Protein AF-A0A936NSN4-F1 (afdb_monomer)

pLDDT: mean 71.92, std 22.45, range [32.88, 97.75]

Mean predicted aligned error: 15.46 Å

Structure (mmCIF, N/CA/C/O backbone):
data_AF-A0A936NSN4-F1
#
_entry.id   AF-A0A936NSN4-F1
#
loop_
_atom_site.group_PDB
_atom_site.id
_atom_site.type_symbol
_atom_site.label_atom_id
_atom_site.label_alt_id
_atom_site.label_comp_id
_atom_site.label_asym_id
_atom_site.label_entity_id
_atom_site.label_seq_id
_atom_site.pdbx_PDB_ins_code
_atom_site.Cartn_x
_atom_site.Cartn_y
_atom_site.Cartn_z
_atom_site.occupancy
_atom_site.B_iso_or_equiv
_atom_site.auth_seq_id
_atom_site.auth_comp_id
_atom_site.auth_asym_id
_atom_site.auth_atom_id
_atom_site.pdbx_PDB_model_num
ATOM 1 N N . MET A 1 1 ? 77.023 5.239 -2.871 1.00 39.75 1 MET A N 1
ATOM 2 C CA . MET A 1 1 ? 76.205 4.353 -3.730 1.00 39.75 1 MET A CA 1
ATOM 3 C C . MET A 1 1 ? 75.526 3.327 -2.835 1.00 39.75 1 MET A C 1
ATOM 5 O O . MET A 1 1 ? 76.250 2.611 -2.174 1.00 39.75 1 MET A O 1
ATOM 9 N N . ASN A 1 2 ? 74.215 3.181 -2.668 1.00 45.22 2 ASN A N 1
ATOM 10 C CA . ASN A 1 2 ? 73.019 3.779 -3.248 1.00 45.22 2 ASN A CA 1
ATOM 11 C C . ASN A 1 2 ? 71.900 3.556 -2.205 1.00 45.22 2 ASN A C 1
ATOM 13 O O . ASN A 1 2 ? 71.576 2.406 -1.919 1.00 45.22 2 ASN A O 1
ATOM 17 N N . HIS A 1 3 ? 71.306 4.613 -1.646 1.00 47.50 3 HIS A N 1
ATOM 18 C CA . HIS A 1 3 ? 70.007 4.517 -0.972 1.00 47.50 3 HIS A CA 1
ATOM 19 C C . HIS A 1 3 ? 68.936 4.831 -2.011 1.00 47.50 3 HIS A C 1
ATOM 21 O O . HIS A 1 3 ? 68.728 5.992 -2.334 1.00 47.50 3 HIS A O 1
ATOM 27 N N . SER A 1 4 ? 68.300 3.816 -2.586 1.00 56.97 4 SER A N 1
ATOM 28 C CA . SER A 1 4 ? 67.081 4.001 -3.379 1.00 56.97 4 SER A CA 1
ATOM 29 C C . SER A 1 4 ? 66.533 2.638 -3.746 1.00 56.97 4 SER A C 1
ATOM 31 O O . SER A 1 4 ? 67.070 2.044 -4.670 1.00 56.97 4 SER A O 1
ATOM 33 N N . LYS A 1 5 ? 65.530 2.147 -3.002 1.00 47.56 5 LYS A N 1
ATOM 34 C CA . LYS A 1 5 ? 64.474 1.225 -3.492 1.00 47.56 5 LYS A CA 1
ATOM 35 C C . LYS A 1 5 ? 63.199 1.252 -2.632 1.00 47.56 5 LYS A C 1
ATOM 37 O O . LYS A 1 5 ? 62.177 0.754 -3.082 1.00 47.56 5 LYS A O 1
ATOM 42 N N . SER A 1 6 ? 63.213 1.838 -1.428 1.00 51.72 6 SER A N 1
ATOM 43 C CA . SER A 1 6 ? 62.120 1.621 -0.461 1.00 51.72 6 SER A CA 1
ATOM 44 C C . SER A 1 6 ? 61.032 2.702 -0.387 1.00 51.72 6 SER A C 1
ATOM 46 O O . SER A 1 6 ? 60.153 2.589 0.462 1.00 51.72 6 SER A O 1
ATOM 48 N N . THR A 1 7 ? 61.045 3.726 -1.248 1.00 48.44 7 THR A N 1
ATOM 49 C CA . THR A 1 7 ? 60.057 4.830 -1.171 1.00 48.44 7 THR A CA 1
ATOM 50 C C . THR A 1 7 ? 59.003 4.789 -2.287 1.00 48.44 7 THR A C 1
ATOM 52 O O . THR A 1 7 ? 57.974 5.444 -2.183 1.00 48.44 7 THR A O 1
ATOM 55 N N . THR A 1 8 ? 59.188 3.985 -3.339 1.00 49.59 8 THR A N 1
ATOM 56 C CA . THR A 1 8 ? 58.280 3.994 -4.507 1.00 49.59 8 THR A CA 1
ATOM 57 C C . THR A 1 8 ? 57.066 3.063 -4.367 1.00 49.59 8 THR A C 1
ATOM 59 O O . THR A 1 8 ? 56.086 3.228 -5.084 1.00 49.59 8 THR A O 1
ATOM 62 N N . LEU A 1 9 ? 57.070 2.108 -3.431 1.00 46.09 9 LEU A N 1
ATOM 63 C CA . LEU A 1 9 ? 56.019 1.078 -3.352 1.00 46.09 9 LEU A CA 1
ATOM 64 C C . LEU A 1 9 ? 54.747 1.495 -2.595 1.00 46.09 9 LEU A C 1
ATOM 66 O O . LEU A 1 9 ? 53.708 0.872 -2.786 1.00 46.09 9 LEU A O 1
ATOM 70 N N . ILE A 1 10 ? 54.785 2.555 -1.784 1.00 49.06 10 ILE A N 1
ATOM 71 C CA . ILE A 1 10 ? 53.634 2.936 -0.943 1.00 49.06 10 ILE A CA 1
ATOM 72 C C . ILE A 1 10 ? 52.660 3.873 -1.683 1.00 49.06 10 ILE A C 1
ATOM 74 O O . ILE A 1 10 ? 51.470 3.879 -1.383 1.00 49.06 10 ILE A O 1
ATOM 78 N N . LEU A 1 11 ? 53.107 4.592 -2.720 1.00 43.69 11 LEU A N 1
ATOM 79 C CA . LEU A 1 11 ? 52.226 5.489 -3.483 1.00 43.69 11 LEU A CA 1
ATOM 80 C C . LEU A 1 11 ? 51.368 4.760 -4.538 1.00 43.69 11 LEU A C 1
ATOM 82 O O . LEU A 1 11 ? 50.335 5.277 -4.946 1.00 43.69 11 LEU A O 1
ATOM 86 N N . GLY A 1 12 ? 51.764 3.553 -4.960 1.00 41.47 12 GLY A N 1
ATOM 87 C CA . GLY A 1 12 ? 51.016 2.759 -5.946 1.00 41.47 12 GLY A CA 1
ATOM 88 C C . GLY A 1 12 ? 49.821 1.993 -5.367 1.00 41.47 12 GLY A C 1
ATOM 89 O O . GLY A 1 12 ? 48.862 1.727 -6.086 1.00 41.47 12 GLY A O 1
ATOM 90 N N . LEU A 1 13 ? 49.844 1.668 -4.070 1.00 49.22 13 LEU A N 1
ATOM 91 C CA . LEU A 1 13 ? 48.798 0.861 -3.430 1.00 49.22 13 LEU A CA 1
ATOM 92 C C . LEU A 1 13 ? 47.575 1.688 -2.990 1.00 49.22 13 LEU A C 1
ATOM 94 O O . LEU A 1 13 ? 46.487 1.143 -2.851 1.00 49.22 13 LEU A O 1
ATOM 98 N N . LEU A 1 14 ? 47.725 3.007 -2.838 1.00 48.19 14 LEU A N 1
ATOM 99 C CA . LEU A 1 14 ? 46.650 3.919 -2.419 1.00 48.19 14 LEU A CA 1
ATOM 100 C C . LEU A 1 14 ? 45.736 4.387 -3.564 1.00 48.19 14 LEU A C 1
ATOM 102 O O . LEU A 1 14 ? 44.698 4.987 -3.306 1.00 48.19 14 LEU A O 1
ATOM 106 N N . ILE A 1 15 ? 46.090 4.105 -4.822 1.00 51.31 15 ILE A N 1
ATOM 107 C CA . ILE A 1 15 ? 45.259 4.457 -5.988 1.00 51.31 15 ILE A CA 1
ATOM 108 C C . ILE A 1 15 ? 44.319 3.296 -6.372 1.00 51.31 15 ILE A C 1
ATOM 110 O O . ILE A 1 15 ? 43.326 3.512 -7.061 1.00 51.31 15 ILE A O 1
ATOM 114 N N . LEU A 1 16 ? 44.561 2.071 -5.882 1.00 48.25 16 LEU A N 1
ATOM 115 C CA . LEU A 1 16 ? 43.762 0.897 -6.258 1.00 48.25 16 LEU A CA 1
ATOM 116 C C . LEU A 1 16 ? 42.545 0.635 -5.348 1.00 48.25 16 LEU A C 1
ATOM 118 O O . LEU A 1 16 ? 41.680 -0.149 -5.717 1.00 48.25 16 LEU A O 1
ATOM 122 N N . THR A 1 17 ? 42.433 1.306 -4.198 1.00 54.38 17 THR A N 1
ATOM 123 C CA . THR A 1 17 ? 41.302 1.143 -3.258 1.00 54.38 17 THR A CA 1
ATOM 124 C C . THR A 1 17 ? 40.227 2.230 -3.382 1.00 54.38 17 THR A C 1
ATOM 126 O O . THR A 1 17 ? 39.265 2.222 -2.629 1.00 54.38 17 THR A O 1
ATOM 129 N N . GLY A 1 18 ? 40.381 3.196 -4.296 1.00 50.69 18 GLY A N 1
ATOM 130 C CA . GLY A 1 18 ? 39.481 4.355 -4.416 1.00 50.69 18 GLY A CA 1
ATOM 131 C C . GLY A 1 18 ? 38.351 4.229 -5.445 1.00 50.69 18 GLY A C 1
ATOM 132 O O . GLY A 1 18 ? 37.552 5.152 -5.569 1.00 50.69 18 GLY A O 1
ATOM 133 N N . LEU A 1 19 ? 38.263 3.124 -6.195 1.00 51.38 19 LEU A N 1
ATOM 134 C CA . LEU A 1 19 ? 37.171 2.867 -7.148 1.00 51.38 19 LEU A CA 1
ATOM 135 C C . LEU A 1 19 ? 35.994 2.129 -6.485 1.00 51.38 19 LEU A C 1
ATOM 137 O O . LEU A 1 19 ? 35.438 1.189 -7.043 1.00 51.38 19 LEU A O 1
ATOM 141 N N . GLU A 1 20 ? 35.588 2.530 -5.286 1.00 51.81 20 GLU A N 1
ATOM 142 C CA . GLU A 1 20 ? 34.387 1.971 -4.663 1.00 51.81 20 GLU A CA 1
ATOM 143 C C . GLU A 1 20 ? 33.166 2.801 -5.082 1.00 51.81 20 GLU A C 1
ATOM 145 O O . GLU A 1 20 ? 32.726 3.735 -4.423 1.00 51.81 20 GLU A O 1
ATOM 150 N N . SER A 1 21 ? 32.644 2.430 -6.253 1.00 56.69 21 SER A N 1
ATOM 151 C CA . SER A 1 21 ? 31.237 2.555 -6.639 1.00 56.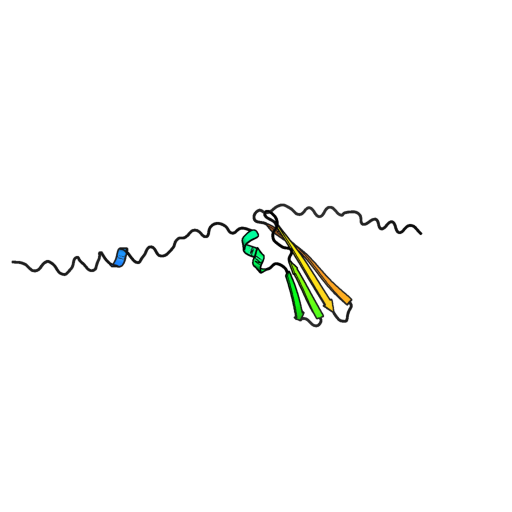69 21 SER A CA 1
ATOM 152 C C . SER A 1 21 ? 30.635 3.962 -6.714 1.00 56.69 21 SER A C 1
ATOM 154 O O . SER A 1 21 ? 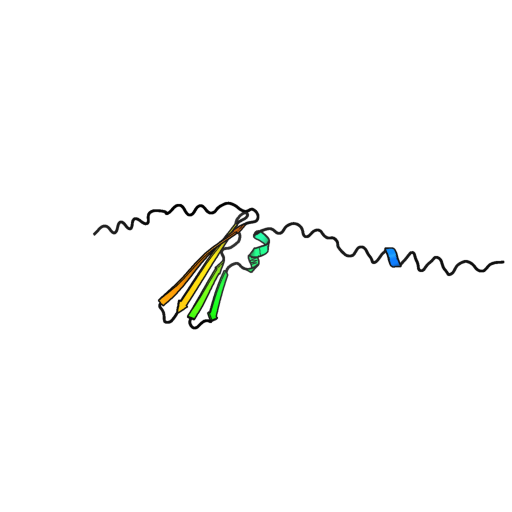29.642 4.267 -6.060 1.00 56.69 21 SER A O 1
ATOM 156 N N . ALA A 1 22 ? 31.062 4.741 -7.710 1.00 53.03 22 ALA A N 1
ATOM 157 C CA . ALA A 1 22 ? 30.115 5.584 -8.446 1.00 53.03 22 ALA A CA 1
ATOM 158 C C . ALA A 1 22 ? 29.268 4.700 -9.385 1.00 53.03 22 ALA A C 1
ATOM 160 O O . ALA A 1 22 ? 29.254 4.884 -10.601 1.00 53.03 22 ALA A O 1
ATOM 161 N N . MET A 1 23 ? 28.590 3.683 -8.840 1.00 53.50 23 MET A N 1
ATOM 162 C CA . MET A 1 23 ? 27.492 3.066 -9.570 1.00 53.50 23 MET A CA 1
ATOM 163 C C . MET A 1 23 ? 26.398 4.119 -9.581 1.00 53.50 23 MET A C 1
ATOM 165 O O . MET A 1 23 ? 25.723 4.327 -8.577 1.00 53.50 23 MET A O 1
ATOM 169 N N . ALA A 1 24 ? 26.265 4.835 -10.696 1.00 52.25 24 ALA A N 1
ATOM 170 C CA . ALA A 1 24 ? 25.046 5.564 -10.985 1.00 52.25 24 ALA A CA 1
ATOM 171 C C . ALA A 1 24 ? 23.891 4.601 -10.692 1.00 52.25 24 ALA A C 1
ATOM 173 O O . ALA A 1 24 ? 23.788 3.564 -11.349 1.00 52.25 24 ALA A O 1
ATOM 174 N N . GLN A 1 25 ? 23.104 4.882 -9.648 1.00 55.44 25 GLN A N 1
ATOM 175 C CA . GLN A 1 25 ? 21.952 4.064 -9.303 1.00 55.44 25 GLN A CA 1
ATOM 176 C C . GLN A 1 25 ? 21.069 4.063 -10.543 1.00 55.44 25 GLN A C 1
ATOM 178 O O . GLN A 1 25 ? 20.494 5.095 -10.894 1.00 55.44 25 GLN A O 1
ATOM 183 N N . SER A 1 26 ? 21.070 2.946 -11.277 1.00 60.75 26 SER A N 1
ATOM 184 C CA . SER A 1 26 ? 20.293 2.798 -12.501 1.00 60.75 26 SER A CA 1
ATOM 185 C C . SER A 1 26 ? 18.872 3.202 -12.147 1.00 60.75 26 SER A C 1
ATOM 187 O O . SER A 1 26 ? 18.307 2.608 -11.231 1.00 60.75 26 SER A O 1
ATOM 189 N N . GLY A 1 27 ? 18.352 4.266 -12.770 1.00 68.06 27 GLY A N 1
ATOM 190 C CA . GLY A 1 27 ? 17.109 4.900 -12.333 1.00 68.06 27 GLY A CA 1
ATOM 191 C C . GLY A 1 27 ? 16.019 3.855 -12.121 1.00 68.06 27 GLY A C 1
ATOM 192 O O . GLY A 1 27 ? 15.594 3.227 -13.098 1.00 68.06 27 GLY A O 1
ATOM 193 N N . GLY A 1 28 ? 15.634 3.664 -10.854 1.00 76.50 28 GLY A N 1
ATOM 194 C CA . GLY A 1 28 ? 14.762 2.579 -10.410 1.00 76.50 28 GLY A CA 1
ATOM 195 C C . GLY A 1 28 ? 13.484 2.483 -11.240 1.00 76.50 28 GLY A C 1
ATOM 196 O O . GLY A 1 28 ? 13.017 3.459 -11.840 1.00 76.50 28 GLY A O 1
ATOM 197 N N . SER A 1 29 ? 12.945 1.277 -11.329 1.00 87.94 29 SER A N 1
ATOM 198 C CA . SER A 1 29 ? 11.693 0.978 -12.009 1.00 87.94 29 SER A CA 1
ATOM 199 C C . SER A 1 29 ? 10.572 0.775 -10.994 1.00 87.94 29 SER A C 1
ATOM 201 O O . SER A 1 29 ? 10.807 0.408 -9.847 1.00 87.94 29 SER A O 1
ATOM 203 N N . VAL A 1 30 ? 9.324 0.977 -11.415 1.00 89.56 30 VAL A N 1
ATOM 204 C CA . VAL A 1 30 ? 8.165 0.684 -10.554 1.00 89.56 30 VAL A CA 1
ATOM 205 C C . VAL A 1 30 ? 8.069 -0.815 -10.241 1.00 89.56 30 VAL A C 1
ATOM 207 O O . VAL A 1 30 ? 7.588 -1.190 -9.177 1.00 89.56 30 VAL A O 1
ATOM 210 N N . SER A 1 31 ? 8.604 -1.676 -11.110 1.00 92.12 31 SER A N 1
ATOM 211 C CA . SER A 1 31 ? 8.720 -3.116 -10.858 1.00 92.12 31 SER A CA 1
ATOM 212 C C . SER A 1 31 ? 9.550 -3.442 -9.611 1.00 92.12 31 SER A C 1
ATOM 214 O O . SER A 1 31 ? 9.266 -4.435 -8.944 1.00 92.12 31 SER A O 1
ATOM 216 N N . ASP A 1 32 ? 10.516 -2.591 -9.247 1.00 92.75 32 ASP A N 1
ATOM 217 C CA . ASP A 1 32 ? 11.346 -2.776 -8.048 1.00 92.75 32 ASP A CA 1
ATOM 218 C C . ASP A 1 32 ? 10.543 -2.595 -6.746 1.00 92.75 32 ASP A C 1
ATOM 220 O O . ASP A 1 32 ? 10.982 -3.021 -5.680 1.00 92.75 32 ASP A O 1
ATOM 224 N N . LEU A 1 33 ? 9.338 -2.015 -6.821 1.00 93.69 33 LEU A N 1
ATOM 225 C CA . LEU A 1 33 ? 8.413 -1.851 -5.694 1.00 93.69 33 LEU A CA 1
ATOM 226 C C . LEU A 1 33 ? 7.516 -3.076 -5.464 1.00 93.69 33 LEU A C 1
ATOM 228 O O . LEU A 1 33 ? 6.631 -3.037 -4.613 1.00 93.69 33 LEU A O 1
ATOM 232 N N . GLY A 1 34 ? 7.732 -4.185 -6.184 1.00 95.06 34 GLY A N 1
ATOM 233 C CA . GLY A 1 34 ? 6.901 -5.391 -6.073 1.00 95.06 34 GLY A CA 1
ATOM 234 C C . GLY A 1 34 ? 6.786 -5.955 -4.652 1.00 95.06 34 GLY A C 1
ATOM 235 O O . GLY A 1 34 ? 5.771 -6.557 -4.317 1.00 95.06 34 GLY A O 1
ATOM 236 N N . TRP A 1 35 ? 7.775 -5.700 -3.794 1.00 95.69 35 TRP A N 1
ATOM 237 C CA . TRP A 1 35 ? 7.761 -6.098 -2.385 1.00 95.69 35 TRP A CA 1
ATOM 238 C C . TRP A 1 35 ? 6.685 -5.387 -1.545 1.00 95.69 35 TRP A C 1
ATOM 240 O O . TRP A 1 35 ? 6.324 -5.889 -0.484 1.00 95.69 35 TRP A O 1
ATOM 250 N N . MET A 1 36 ? 6.168 -4.239 -1.997 1.00 95.44 36 MET A N 1
ATOM 251 C CA . MET A 1 36 ? 5.105 -3.494 -1.309 1.00 95.44 36 MET A CA 1
ATOM 252 C C . MET A 1 36 ? 3.707 -4.045 -1.606 1.00 95.44 36 MET A C 1
ATOM 254 O O . MET A 1 36 ? 2.759 -3.707 -0.896 1.00 95.44 36 MET A O 1
ATOM 258 N N . ALA A 1 37 ? 3.552 -4.853 -2.660 1.00 97.00 37 ALA A N 1
ATOM 259 C CA . ALA A 1 37 ? 2.252 -5.355 -3.083 1.00 97.00 37 ALA A CA 1
ATOM 260 C C . ALA A 1 37 ? 1.606 -6.204 -1.978 1.00 97.00 37 ALA A C 1
ATOM 262 O O . ALA A 1 37 ? 2.216 -7.134 -1.452 1.00 97.00 37 ALA A O 1
ATOM 263 N N . GLY A 1 38 ? 0.356 -5.891 -1.640 1.00 97.50 38 GLY A N 1
ATOM 264 C CA . GLY A 1 38 ? -0.361 -6.566 -0.566 1.00 97.50 38 GLY A CA 1
ATOM 265 C C . GLY A 1 38 ? -1.334 -5.664 0.180 1.00 97.50 38 GLY A C 1
ATOM 266 O O . GLY A 1 38 ? -1.679 -4.567 -0.264 1.00 97.50 38 GLY A O 1
ATOM 267 N N . THR A 1 39 ? -1.794 -6.162 1.324 1.00 97.75 39 THR A N 1
ATOM 268 C CA . THR A 1 39 ? -2.655 -5.435 2.258 1.00 97.75 39 THR A CA 1
ATOM 269 C C . THR A 1 39 ? -1.919 -5.258 3.572 1.00 97.75 39 THR A C 1
ATOM 271 O O . THR A 1 39 ? -1.477 -6.230 4.181 1.00 97.75 39 THR A O 1
ATOM 274 N N . TRP A 1 40 ? -1.819 -4.011 4.006 1.00 97.12 40 TRP A N 1
ATOM 275 C CA . TRP A 1 40 ? -1.132 -3.603 5.216 1.00 97.12 40 TRP A CA 1
ATOM 276 C C . TRP A 1 40 ? -2.158 -2.983 6.146 1.00 97.12 40 TRP A C 1
ATOM 278 O O . TRP A 1 40 ? -2.908 -2.097 5.745 1.00 97.12 40 TRP A O 1
ATOM 288 N N . THR A 1 41 ? -2.210 -3.455 7.384 1.00 96.62 41 THR A N 1
ATOM 289 C CA . THR A 1 41 ? -3.151 -2.957 8.387 1.00 96.62 41 THR A CA 1
ATOM 290 C C . THR A 1 41 ? -2.406 -2.562 9.641 1.00 96.62 41 THR A C 1
ATOM 292 O O . THR A 1 41 ? -1.503 -3.277 10.076 1.00 96.62 41 THR A O 1
ATOM 295 N N . CYS A 1 42 ? -2.800 -1.455 10.258 1.00 95.19 42 CYS A N 1
ATOM 2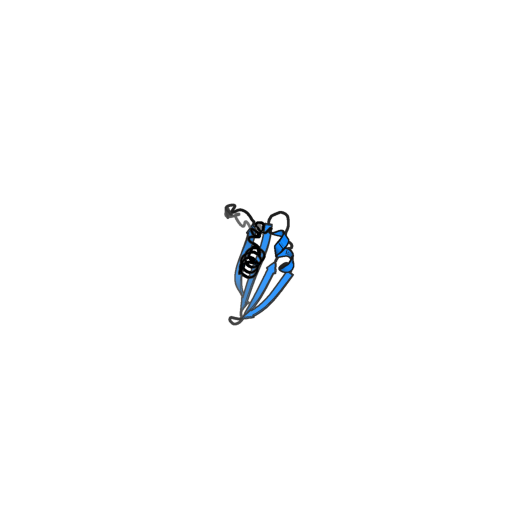96 C CA . CYS A 1 42 ? -2.329 -1.110 11.591 1.00 95.19 42 CYS A CA 1
ATOM 297 C C . CYS A 1 42 ? -3.368 -0.294 12.357 1.00 95.19 42 CYS A C 1
ATOM 299 O O . CYS A 1 42 ? -4.202 0.386 11.768 1.00 95.19 42 CYS A O 1
ATOM 301 N N . GLU A 1 43 ? -3.295 -0.343 13.682 1.00 96.19 43 GLU A N 1
ATOM 302 C CA . GLU A 1 43 ? -4.123 0.486 14.553 1.00 96.19 43 GLU A CA 1
ATOM 303 C C . GLU A 1 43 ? -3.333 1.723 14.979 1.00 96.19 43 GLU A C 1
ATOM 305 O O . GLU A 1 43 ? -2.293 1.629 15.637 1.00 96.19 43 GLU A O 1
ATOM 310 N N . LYS A 1 44 ? -3.807 2.908 14.587 1.00 91.50 44 LYS A N 1
ATOM 311 C CA . LYS A 1 44 ? -3.186 4.185 14.958 1.00 91.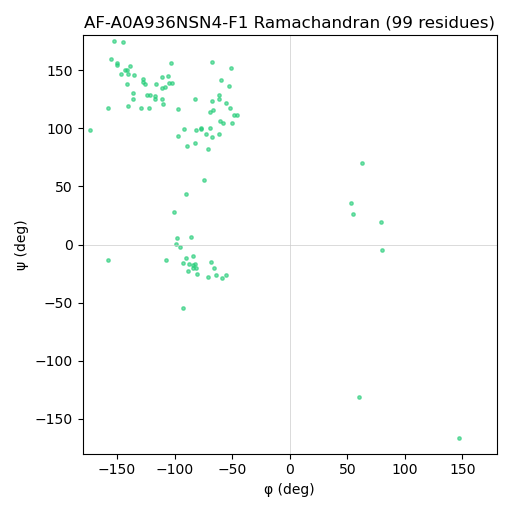50 44 LYS A CA 1
ATOM 312 C C . LYS A 1 44 ? -4.218 5.303 14.911 1.00 91.50 44 LYS A C 1
ATOM 314 O O . LYS A 1 44 ? -5.260 5.178 14.287 1.00 91.50 44 LYS A O 1
ATOM 319 N N . TRP A 1 45 ? -3.938 6.404 15.608 1.00 87.94 45 TRP A N 1
ATOM 320 C CA . TRP A 1 45 ? -4.791 7.604 15.618 1.00 87.94 45 TRP A CA 1
ATOM 321 C C . TRP A 1 45 ? -6.257 7.350 16.025 1.00 87.94 45 TRP A C 1
ATOM 323 O O . TRP A 1 45 ? -7.158 8.132 15.716 1.00 87.94 45 TRP A O 1
ATOM 333 N N . GLY A 1 46 ? -6.476 6.292 16.810 1.00 91.19 46 GLY A N 1
ATOM 334 C CA . GLY A 1 46 ? -7.786 5.915 17.329 1.00 91.19 46 GLY A CA 1
ATOM 335 C C . GLY A 1 46 ? -8.671 5.175 16.326 1.00 91.19 46 GLY A C 1
ATOM 336 O O . GLY A 1 46 ? -9.882 5.163 16.532 1.00 91.19 46 GLY A O 1
ATOM 337 N N . GLY A 1 47 ? -8.097 4.591 15.271 1.00 93.56 47 GLY A N 1
ATOM 338 C CA . GLY A 1 47 ? -8.818 3.790 14.286 1.00 93.56 47 GLY A CA 1
ATOM 339 C C . GLY A 1 47 ? -7.954 2.722 13.608 1.00 93.56 47 GLY A C 1
ATOM 340 O O . GLY A 1 47 ? -6.745 2.629 13.835 1.00 93.56 47 GLY A O 1
ATOM 341 N N . GLU A 1 48 ? -8.600 1.908 12.774 1.00 96.06 48 GLU A N 1
ATOM 342 C CA . GLU A 1 48 ? -7.947 0.953 11.876 1.00 96.06 48 GLU A CA 1
ATOM 343 C C . GLU A 1 48 ? -7.509 1.694 10.616 1.00 96.06 48 GLU A C 1
ATOM 345 O O . GLU A 1 48 ? -8.319 2.327 9.938 1.00 96.06 48 GLU A O 1
ATOM 350 N N . MET A 1 49 ? -6.226 1.603 10.290 1.00 95.44 49 MET A N 1
ATOM 351 C CA . MET A 1 49 ? -5.680 2.054 9.020 1.00 95.44 49 MET A CA 1
ATOM 352 C C . MET A 1 49 ? -5.388 0.855 8.133 1.00 95.44 49 MET A C 1
ATOM 354 O O . MET A 1 49 ? -4.847 -0.152 8.596 1.00 95.44 49 MET A O 1
ATOM 358 N N . LYS A 1 50 ? -5.710 0.985 6.851 1.00 96.19 50 LYS A N 1
ATOM 359 C CA . LYS A 1 50 ? -5.499 -0.044 5.841 1.00 96.19 50 LYS A CA 1
ATOM 360 C C . LYS A 1 50 ? -4.931 0.573 4.580 1.00 96.19 50 LYS A C 1
ATOM 362 O O . LYS A 1 50 ? -5.550 1.464 4.005 1.00 96.19 50 LYS A O 1
ATOM 367 N N . GLU A 1 51 ? -3.801 0.047 4.139 1.00 96.31 51 GLU A N 1
ATOM 368 C CA . GLU A 1 51 ? -3.229 0.321 2.830 1.00 96.31 51 GLU A CA 1
ATOM 369 C C . GLU A 1 51 ? -3.307 -0.920 1.955 1.00 96.31 51 GLU A C 1
ATOM 371 O O . GLU A 1 51 ? -2.979 -2.028 2.384 1.00 96.31 51 GLU A O 1
ATOM 376 N N . ILE A 1 52 ? -3.731 -0.738 0.711 1.00 96.94 52 ILE A N 1
ATOM 377 C CA . ILE A 1 52 ? -3.718 -1.785 -0.304 1.00 96.94 52 ILE A CA 1
ATOM 378 C C . ILE A 1 52 ? -2.876 -1.294 -1.463 1.00 96.94 52 ILE A C 1
ATOM 380 O O . ILE A 1 52 ? -3.102 -0.213 -2.000 1.00 96.94 52 ILE A O 1
ATOM 384 N N . TRP A 1 53 ? -1.927 -2.127 -1.855 1.00 96.62 53 TRP A N 1
ATOM 385 C CA . TRP A 1 53 ? -0.970 -1.867 -2.910 1.00 96.62 53 TRP A CA 1
ATOM 386 C C . TRP A 1 53 ? -1.108 -2.964 -3.963 1.00 96.62 53 TRP A C 1
ATOM 388 O O . TRP A 1 53 ? -0.910 -4.145 -3.668 1.00 96.62 53 TRP A O 1
ATOM 398 N N . ALA A 1 54 ? -1.485 -2.590 -5.186 1.00 95.50 54 ALA A N 1
ATOM 399 C CA . ALA A 1 54 ? -1.552 -3.530 -6.300 1.00 95.50 54 ALA A CA 1
ATOM 400 C C . ALA A 1 54 ? -0.146 -4.009 -6.693 1.00 95.50 54 ALA A C 1
ATOM 402 O O . ALA A 1 54 ? 0.844 -3.319 -6.461 1.00 95.50 54 ALA A O 1
ATOM 403 N N . ALA A 1 55 ? -0.050 -5.169 -7.344 1.00 96.69 55 ALA A N 1
ATOM 404 C CA . ALA A 1 55 ? 1.199 -5.554 -7.992 1.00 96.69 55 ALA A CA 1
ATOM 405 C C . ALA A 1 55 ? 1.590 -4.503 -9.056 1.00 96.69 55 ALA A C 1
ATOM 407 O O . ALA A 1 55 ? 0.702 -4.011 -9.766 1.00 96.69 55 ALA A O 1
ATOM 408 N N . PRO A 1 56 ? 2.886 -4.164 -9.204 1.00 94.25 56 PRO A N 1
ATOM 409 C CA . PRO A 1 56 ? 3.347 -3.325 -10.304 1.00 94.25 56 PRO A CA 1
ATOM 410 C C . PRO A 1 56 ? 2.888 -3.874 -11.658 1.00 94.25 56 PRO A C 1
ATOM 412 O O . PRO A 1 56 ? 2.985 -5.074 -11.920 1.00 94.25 56 PRO A O 1
ATOM 415 N N . SER A 1 57 ? 2.408 -2.994 -12.535 1.00 91.44 57 SER A N 1
ATOM 416 C CA . SER A 1 57 ? 2.001 -3.346 -13.895 1.00 91.44 57 SER A CA 1
ATOM 417 C C . SER A 1 57 ? 2.418 -2.250 -14.871 1.00 91.44 57 SER A C 1
ATOM 419 O O . SER A 1 57 ? 2.029 -1.085 -14.752 1.00 91.44 57 SER A O 1
ATOM 421 N N . GLY A 1 58 ? 3.265 -2.614 -15.836 1.00 85.94 58 GLY A N 1
ATOM 422 C CA . GLY A 1 58 ? 3.957 -1.640 -16.675 1.00 85.94 58 GLY A CA 1
ATOM 423 C C . GLY A 1 58 ? 4.833 -0.709 -15.829 1.00 85.94 58 GLY A C 1
ATOM 424 O O . GLY A 1 58 ? 5.587 -1.163 -14.977 1.00 85.94 58 GLY A O 1
ATOM 425 N N . ASN A 1 59 ? 4.716 0.601 -16.045 1.00 87.06 59 ASN A N 1
ATOM 426 C CA . ASN A 1 59 ? 5.428 1.623 -15.267 1.00 87.06 59 ASN A CA 1
ATOM 427 C C . ASN A 1 59 ? 4.533 2.271 -14.201 1.00 87.06 59 ASN A C 1
ATOM 429 O O . ASN A 1 59 ? 4.739 3.442 -13.879 1.00 87.06 59 ASN A O 1
ATOM 433 N N . THR A 1 60 ? 3.532 1.539 -13.705 1.00 88.25 60 THR A N 1
ATOM 434 C CA . THR A 1 60 ? 2.554 2.039 -12.737 1.00 88.25 60 THR A CA 1
ATOM 435 C C . THR A 1 60 ? 2.320 1.029 -11.619 1.00 88.25 60 THR A C 1
ATOM 437 O O . THR A 1 60 ? 2.309 -0.181 -11.837 1.00 88.25 60 THR A O 1
ATOM 440 N N . MET A 1 61 ? 2.078 1.540 -10.421 1.00 92.69 61 MET A N 1
ATOM 441 C CA . MET A 1 61 ? 1.539 0.799 -9.289 1.00 92.69 61 MET A CA 1
ATOM 442 C C . MET A 1 61 ? 0.471 1.669 -8.632 1.00 92.69 61 MET A C 1
ATOM 444 O O . MET A 1 61 ? 0.714 2.848 -8.399 1.00 92.69 61 MET A O 1
ATOM 448 N N . ILE A 1 62 ? -0.714 1.120 -8.381 1.00 93.19 62 ILE A N 1
ATOM 449 C CA . ILE A 1 62 ? -1.826 1.850 -7.758 1.00 93.19 62 ILE A CA 1
ATOM 450 C C . ILE A 1 62 ? -1.958 1.379 -6.317 1.00 93.19 62 ILE A C 1
ATOM 452 O O . ILE A 1 62 ? -1.758 0.196 -6.025 1.00 93.19 62 ILE A O 1
ATOM 456 N N . GLY A 1 63 ? -2.329 2.289 -5.429 1.00 93.62 63 GLY A N 1
ATOM 457 C CA . GLY A 1 63 ? -2.725 1.931 -4.085 1.00 93.62 63 GLY A CA 1
ATOM 458 C C . GLY A 1 63 ? -3.840 2.803 -3.529 1.00 93.62 63 GLY A C 1
ATOM 459 O O . GLY A 1 63 ? -4.314 3.750 -4.159 1.00 93.62 63 GLY A O 1
ATOM 460 N N . MET A 1 64 ? -4.282 2.405 -2.348 1.00 95.19 64 MET A N 1
ATOM 461 C CA . MET A 1 64 ? -5.375 3.005 -1.602 1.00 95.19 64 MET A CA 1
ATOM 462 C C . MET A 1 64 ? -5.018 3.003 -0.123 1.00 95.19 64 MET A C 1
ATOM 464 O O . MET A 1 64 ? -4.573 1.975 0.386 1.00 95.19 64 MET A O 1
ATOM 468 N N . PHE A 1 65 ? -5.309 4.104 0.559 1.00 94.50 65 PHE A N 1
ATOM 469 C CA . PHE A 1 65 ? -5.298 4.208 2.013 1.00 94.50 65 PHE A 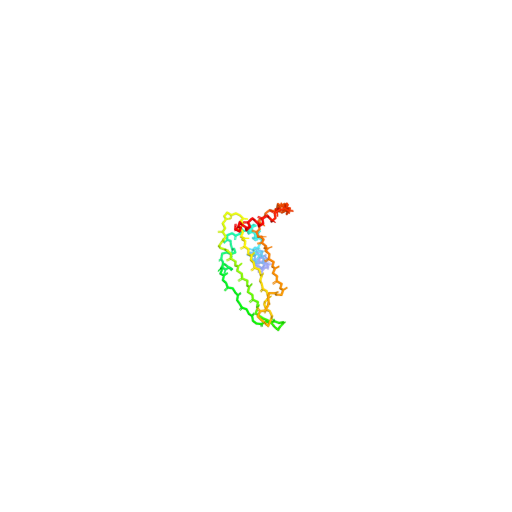CA 1
ATOM 470 C C . PHE A 1 65 ? -6.731 4.377 2.515 1.00 94.50 65 PHE A C 1
ATOM 472 O O . PHE A 1 65 ? -7.530 5.076 1.896 1.00 94.50 65 PHE A O 1
ATOM 479 N N . SER A 1 66 ? -7.051 3.793 3.666 1.00 94.31 66 SER A N 1
ATOM 480 C CA . SER A 1 66 ? -8.270 4.088 4.417 1.00 94.31 66 SER A CA 1
ATOM 481 C C . SER A 1 66 ? -7.983 4.128 5.915 1.00 94.31 66 SER A C 1
ATOM 483 O O . SER A 1 66 ? -7.147 3.378 6.411 1.00 94.31 66 SER A O 1
ATOM 485 N N . HIS A 1 67 ? -8.692 4.992 6.635 1.00 95.38 67 HIS A N 1
ATOM 486 C CA . HIS A 1 67 ? -8.695 5.082 8.088 1.00 95.38 67 HIS A CA 1
ATOM 487 C C . HIS A 1 67 ? -10.141 5.074 8.586 1.00 95.38 67 HIS A C 1
ATOM 489 O O . HIS A 1 67 ? -10.926 5.972 8.268 1.00 95.38 67 HIS A O 1
ATOM 495 N N . VAL A 1 68 ? -10.482 4.049 9.363 1.00 93.75 68 VAL A N 1
ATOM 496 C CA . VAL A 1 68 ? -11.811 3.808 9.932 1.00 93.75 68 VAL A CA 1
ATOM 497 C C . VAL A 1 68 ? -11.740 4.013 11.436 1.00 93.75 68 VAL A C 1
ATOM 499 O O . VAL A 1 68 ? -10.938 3.380 12.119 1.00 93.75 68 VAL A O 1
ATOM 502 N N . LYS A 1 69 ? -12.599 4.874 11.978 1.00 92.94 69 LYS A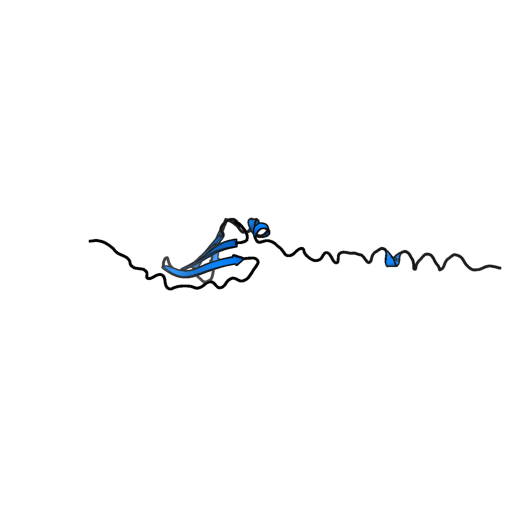 N 1
ATOM 503 C CA . LYS A 1 69 ? -12.641 5.192 13.407 1.00 92.94 69 LYS A CA 1
ATOM 504 C C . LYS A 1 69 ? -14.033 4.925 13.952 1.00 92.94 69 LYS A C 1
ATOM 506 O O . LYS A 1 69 ? -15.010 5.411 13.402 1.00 92.94 69 LYS A O 1
ATOM 511 N N . ALA A 1 70 ? -14.113 4.170 15.049 1.00 90.00 70 ALA A N 1
ATOM 512 C CA . ALA A 1 70 ? -15.385 3.779 15.666 1.00 90.00 70 ALA A CA 1
ATOM 513 C C . ALA A 1 70 ? -16.374 3.116 14.678 1.00 90.00 70 ALA A C 1
ATOM 515 O O . ALA A 1 70 ? -17.578 3.318 14.777 1.00 90.00 70 ALA A O 1
ATOM 516 N N . GLY A 1 71 ? -15.856 2.336 13.722 1.00 87.06 71 GLY A N 1
ATOM 517 C CA . GLY A 1 71 ? -16.658 1.673 12.687 1.00 87.06 71 GLY A CA 1
ATOM 518 C C . GLY A 1 71 ? -17.061 2.565 11.508 1.00 87.06 71 GLY A C 1
ATOM 519 O O . GLY A 1 71 ? -17.595 2.047 10.534 1.00 87.06 71 GLY A O 1
ATOM 520 N N . GLU A 1 72 ? -16.757 3.864 11.554 1.00 85.06 72 GLU A N 1
ATOM 521 C CA . GLU A 1 72 ? -17.110 4.827 10.510 1.00 85.06 72 GLU A CA 1
ATOM 522 C C . GLU A 1 72 ? -15.900 5.168 9.621 1.00 85.06 72 GLU A C 1
ATOM 524 O O . GLU A 1 72 ? -14.783 5.353 10.131 1.00 85.06 72 GLU A O 1
ATOM 529 N N . PRO A 1 73 ? -16.078 5.282 8.291 1.00 82.00 73 PRO A N 1
ATOM 530 C CA . PRO A 1 73 ? -15.014 5.707 7.390 1.00 82.00 73 PRO A CA 1
ATOM 531 C C . PRO A 1 73 ? -14.643 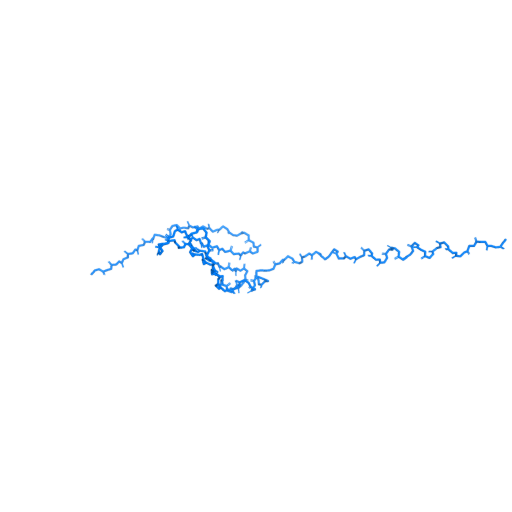7.169 7.666 1.00 82.00 73 PRO A C 1
ATOM 533 O O . PRO A 1 73 ? -15.453 8.076 7.491 1.00 82.00 73 PRO A O 1
ATOM 536 N N . GLY A 1 74 ? -13.406 7.403 8.108 1.00 81.12 74 GLY A N 1
ATOM 537 C CA . GLY A 1 74 ? -12.913 8.740 8.435 1.00 81.12 74 GLY A CA 1
ATOM 538 C C . GLY A 1 74 ? -12.206 9.415 7.263 1.00 81.12 74 GLY A C 1
ATOM 539 O O . GLY A 1 74 ? -12.547 10.532 6.885 1.00 81.12 74 GLY A O 1
ATOM 540 N N . PHE A 1 75 ? -11.205 8.747 6.691 1.00 87.69 75 PHE A N 1
ATOM 541 C CA . PHE A 1 75 ? -10.391 9.286 5.598 1.00 87.69 75 PHE A CA 1
ATOM 542 C C . PHE A 1 75 ? -9.962 8.174 4.644 1.00 87.69 75 PHE A C 1
ATOM 544 O O . PHE A 1 75 ? -9.712 7.053 5.085 1.00 87.69 75 PHE A O 1
ATOM 551 N N . TYR A 1 76 ? -9.853 8.484 3.355 1.00 89.94 76 TYR A N 1
ATOM 552 C CA . TYR A 1 76 ? -9.285 7.588 2.356 1.00 89.94 76 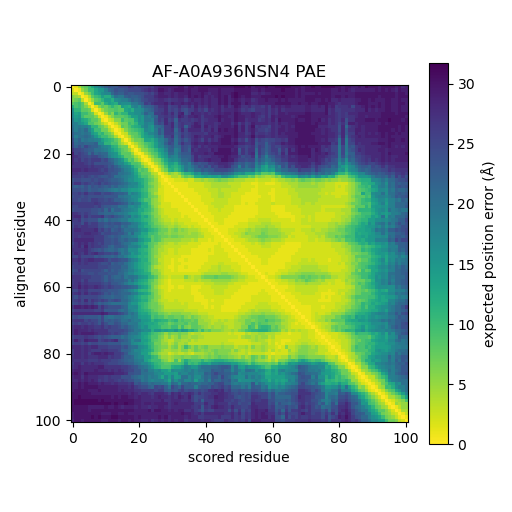TYR A CA 1
ATOM 553 C C . TYR A 1 76 ? -8.628 8.377 1.223 1.00 89.94 76 TYR A C 1
ATOM 555 O O . TYR A 1 76 ? -9.004 9.514 0.940 1.00 89.94 76 TYR A O 1
ATOM 563 N N . GLU A 1 77 ? -7.657 7.751 0.570 1.00 88.50 77 GLU A N 1
ATOM 564 C CA . GLU A 1 77 ? -6.918 8.320 -0.553 1.00 88.50 77 GLU A CA 1
ATOM 565 C C . GLU A 1 77 ? -6.618 7.229 -1.584 1.00 88.50 77 GLU A C 1
ATOM 567 O O . GLU A 1 77 ? -6.457 6.061 -1.229 1.00 88.50 77 GLU A O 1
ATOM 572 N N . PHE A 1 78 ? -6.526 7.620 -2.855 1.00 88.62 78 PHE A N 1
ATOM 573 C CA . PHE A 1 78 ? -6.007 6.788 -3.937 1.00 88.62 78 PHE A CA 1
ATOM 574 C C . PHE A 1 78 ? -4.741 7.426 -4.491 1.00 88.62 78 PHE A C 1
ATOM 576 O O . PHE A 1 78 ? -4.699 8.635 -4.711 1.00 88.62 78 PHE A O 1
ATOM 583 N N . TYR A 1 79 ? -3.738 6.608 -4.772 1.00 83.25 79 TYR A N 1
ATOM 584 C CA . TYR A 1 79 ? -2.450 7.072 -5.270 1.00 83.25 79 TYR A CA 1
ATOM 585 C C . TYR A 1 79 ? -1.929 6.163 -6.373 1.00 83.25 79 TYR A C 1
ATOM 587 O O . TYR A 1 79 ? -2.226 4.968 -6.418 1.00 83.25 79 TYR A O 1
ATOM 595 N N . ASP A 1 80 ? -1.107 6.732 -7.252 1.00 83.69 80 ASP A N 1
ATOM 596 C CA . ASP A 1 80 ? -0.338 5.974 -8.224 1.00 83.69 80 ASP A CA 1
ATOM 597 C C . ASP A 1 80 ? 1.155 6.323 -8.184 1.00 83.69 80 ASP A C 1
ATOM 599 O O . ASP A 1 80 ? 1.563 7.455 -7.947 1.00 83.69 80 ASP A O 1
ATOM 603 N N . HIS A 1 81 ? 1.989 5.306 -8.372 1.00 78.75 81 HIS A N 1
ATOM 604 C CA . HIS A 1 81 ? 3.443 5.406 -8.426 1.00 78.75 81 HIS A CA 1
ATOM 605 C C . HIS A 1 81 ? 3.897 5.140 -9.852 1.00 78.75 81 HIS A C 1
ATOM 607 O O . HIS A 1 81 ? 3.611 4.079 -10.408 1.00 78.75 81 HIS A O 1
ATOM 613 N N . ARG A 1 82 ? 4.584 6.116 -10.454 1.00 80.19 82 ARG A N 1
ATOM 614 C CA . ARG A 1 82 ? 5.027 6.092 -11.854 1.00 80.19 82 ARG A CA 1
ATOM 615 C C . ARG A 1 82 ? 6.420 6.695 -11.992 1.00 80.19 82 ARG A C 1
ATOM 617 O O . ARG A 1 82 ? 6.786 7.589 -11.239 1.00 80.19 82 ARG A O 1
ATOM 624 N N . LYS A 1 83 ? 7.179 6.223 -12.984 1.00 68.94 83 LYS A N 1
ATOM 625 C CA . LYS A 1 83 ? 8.544 6.707 -13.269 1.00 68.94 83 LYS A CA 1
ATOM 626 C C . LYS A 1 83 ? 8.582 8.121 -13.868 1.00 68.94 83 LYS A C 1
ATOM 628 O O . LYS A 1 83 ? 9.551 8.836 -13.661 1.00 68.94 83 LYS A O 1
ATOM 633 N N . GLU A 1 84 ? 7.530 8.519 -14.581 1.00 69.94 84 GLU A N 1
ATOM 634 C CA . GLU A 1 84 ? 7.410 9.833 -15.225 1.00 69.94 84 GLU A CA 1
ATOM 635 C C . GLU A 1 84 ? 6.114 10.523 -14.773 1.00 69.94 84 GLU A C 1
ATOM 637 O O . GLU A 1 84 ? 5.063 9.865 -14.731 1.00 69.94 84 GLU A O 1
ATOM 642 N N . PRO A 1 85 ? 6.135 11.835 -14.474 1.00 52.78 85 PRO A N 1
ATOM 643 C CA . PRO A 1 85 ? 4.936 12.560 -14.084 1.00 52.78 85 PRO A CA 1
ATOM 644 C C . PRO A 1 85 ? 3.984 12.695 -15.281 1.00 52.78 85 PRO A C 1
ATOM 646 O O . PRO A 1 85 ? 4.259 13.408 -16.246 1.00 52.78 85 PRO A O 1
ATOM 649 N N . ARG A 1 86 ? 2.814 12.052 -15.213 1.00 55.00 86 ARG A N 1
ATOM 650 C CA . ARG A 1 86 ? 1.644 12.433 -16.020 1.00 55.00 86 ARG A CA 1
ATOM 651 C C . ARG A 1 86 ? 0.609 13.072 -15.114 1.00 55.00 86 ARG A C 1
ATOM 653 O O . ARG A 1 86 ? 0.310 12.551 -14.043 1.00 55.00 86 ARG A O 1
ATOM 660 N N . ARG A 1 87 ? 0.035 14.182 -15.577 1.00 48.31 87 ARG A N 1
ATOM 661 C CA . ARG A 1 87 ? -1.084 14.850 -14.913 1.00 48.31 87 ARG A CA 1
ATOM 662 C C . ARG A 1 87 ? -2.220 13.847 -14.717 1.00 48.31 87 ARG A C 1
ATOM 664 O O . ARG A 1 87 ? -2.703 13.275 -15.691 1.00 48.31 87 ARG A O 1
ATOM 671 N N . ILE A 1 88 ? -2.631 13.637 -13.470 1.00 52.50 88 ILE A N 1
ATOM 672 C CA . ILE A 1 88 ? -3.940 13.057 -13.183 1.00 52.50 88 ILE A CA 1
ATOM 673 C C . ILE A 1 88 ? -4.933 14.196 -13.388 1.00 52.50 88 ILE A C 1
ATOM 675 O O . ILE A 1 88 ? -5.062 15.078 -12.543 1.00 52.50 88 ILE A O 1
ATOM 679 N N . GLU A 1 89 ? -5.580 14.233 -14.548 1.00 44.00 89 GLU A N 1
ATOM 680 C CA . GLU A 1 89 ? -6.788 15.035 -14.699 1.00 44.00 89 GLU A CA 1
ATOM 681 C C . GLU A 1 89 ? -7.911 14.260 -14.022 1.00 44.00 89 GLU A C 1
ATOM 683 O O . GLU A 1 89 ? -8.440 13.293 -14.570 1.00 44.00 89 GLU A O 1
ATOM 688 N N . VAL A 1 90 ? -8.251 14.662 -12.797 1.00 51.34 90 VAL A N 1
ATOM 689 C CA . VAL A 1 90 ? -9.519 14.268 -12.187 1.00 51.34 90 VAL A CA 1
ATOM 690 C C . VAL A 1 90 ? -10.600 15.025 -12.949 1.00 51.34 90 VAL A C 1
ATOM 692 O O . VAL A 1 90 ? -11.028 16.107 -12.552 1.00 51.34 90 VAL A O 1
ATOM 695 N N . LEU A 1 91 ? -11.001 14.494 -14.105 1.00 35.25 91 LEU A N 1
ATOM 696 C CA . LEU A 1 91 ? -12.269 14.887 -14.696 1.00 35.25 91 LEU A CA 1
ATOM 697 C C . LEU A 1 91 ? -13.330 14.488 -13.667 1.00 35.25 91 LEU A C 1
ATOM 699 O O . LEU A 1 91 ? -13.324 13.327 -13.247 1.00 35.25 91 LEU A O 1
ATOM 703 N N . PRO A 1 92 ? -14.208 15.398 -13.213 1.00 36.44 92 PRO A N 1
ATOM 704 C CA . PRO A 1 92 ? -15.350 14.999 -12.414 1.00 36.44 92 PRO A CA 1
ATOM 705 C C . PRO A 1 92 ? -16.190 14.064 -13.285 1.00 36.44 92 PRO A C 1
ATOM 707 O O . PRO A 1 92 ? -16.984 14.501 -14.118 1.00 36.44 92 PRO A O 1
ATOM 710 N N . ALA A 1 93 ? -15.970 12.759 -13.133 1.00 41.31 93 ALA A N 1
ATOM 711 C CA . ALA A 1 93 ? -16.906 11.759 -13.582 1.00 41.31 93 ALA A CA 1
ATOM 712 C C . ALA A 1 93 ? -18.171 12.055 -12.787 1.00 41.31 93 ALA A C 1
ATOM 714 O O . ALA A 1 93 ? -18.212 11.894 -11.568 1.00 41.31 93 ALA A O 1
ATOM 715 N N . SER A 1 94 ? -19.158 12.610 -13.477 1.00 36.12 94 SER A N 1
ATOM 716 C CA . SER A 1 94 ? -20.503 12.768 -12.966 1.00 36.12 94 SER A CA 1
ATOM 717 C C . SER A 1 94 ? -20.941 11.410 -12.424 1.00 36.12 94 SER A C 1
ATOM 719 O O . SER A 1 94 ? -21.218 10.477 -13.172 1.00 36.12 94 SER A O 1
ATOM 721 N N . PHE A 1 95 ? -20.939 11.287 -11.099 1.00 39.34 95 PHE A N 1
ATOM 722 C CA . PHE A 1 95 ? -21.537 10.171 -10.395 1.00 39.34 95 PHE A CA 1
ATOM 723 C C . PHE A 1 95 ? -23.046 10.294 -10.605 1.00 39.34 95 PHE A C 1
ATOM 725 O O . PHE A 1 95 ? -23.730 11.044 -9.912 1.00 39.34 95 PHE A O 1
ATOM 732 N N . ARG A 1 96 ? -23.554 9.635 -11.646 1.00 33.22 96 ARG A N 1
ATOM 733 C CA . ARG A 1 96 ? -24.984 9.469 -11.879 1.00 33.22 96 ARG A CA 1
ATOM 734 C C . ARG A 1 96 ? -25.343 8.094 -11.332 1.00 33.22 96 ARG A C 1
ATOM 736 O O . ARG A 1 96 ? -25.168 7.087 -12.008 1.00 33.22 96 ARG A O 1
ATOM 743 N N . SER A 1 97 ? -25.771 8.051 -10.073 1.00 33.56 97 SER A N 1
ATOM 744 C CA . SER A 1 97 ? -26.475 6.889 -9.542 1.00 33.56 97 SER A CA 1
ATOM 745 C C . SER A 1 97 ? -27.872 6.879 -10.156 1.00 33.56 97 SER A C 1
ATOM 747 O O . SER A 1 97 ? -28.769 7.575 -9.683 1.00 33.56 97 SER A O 1
ATOM 749 N N . GLU A 1 98 ? -28.050 6.137 -11.240 1.00 32.88 98 GLU A N 1
ATOM 750 C CA . GLU A 1 98 ? -29.380 5.734 -11.684 1.00 32.88 98 GLU A CA 1
ATOM 751 C C . GLU A 1 98 ? -29.744 4.500 -10.847 1.00 32.88 98 GLU A C 1
ATOM 753 O O . GLU A 1 98 ? -29.383 3.370 -11.166 1.00 32.88 98 GLU A O 1
ATOM 758 N N . ILE A 1 99 ? -30.330 4.749 -9.671 1.00 43.22 99 ILE A N 1
ATOM 759 C CA . ILE A 1 99 ? -31.120 3.740 -8.966 1.00 43.22 99 ILE A CA 1
ATOM 760 C C . ILE A 1 99 ? -32.484 3.802 -9.644 1.00 43.22 99 ILE A C 1
ATOM 762 O O . ILE A 1 99 ? -33.259 4.720 -9.378 1.00 43.22 99 ILE A O 1
ATOM 766 N N . ASP A 1 100 ? -32.725 2.880 -10.569 1.00 40.88 100 ASP A N 1
ATOM 767 C CA . ASP A 1 100 ? -34.068 2.640 -11.088 1.00 40.88 100 ASP A CA 1
ATOM 768 C C . ASP A 1 100 ? -34.908 2.044 -9.946 1.00 40.88 100 ASP A C 1
ATOM 770 O O . ASP A 1 100 ? -34.509 1.056 -9.317 1.00 40.88 100 ASP A O 1
ATOM 774 N N . HIS A 1 101 ? -36.020 2.711 -9.635 1.00 48.19 101 HIS A N 1
ATOM 775 C CA . HIS A 1 101 ? -37.053 2.250 -8.706 1.00 48.19 101 HIS A CA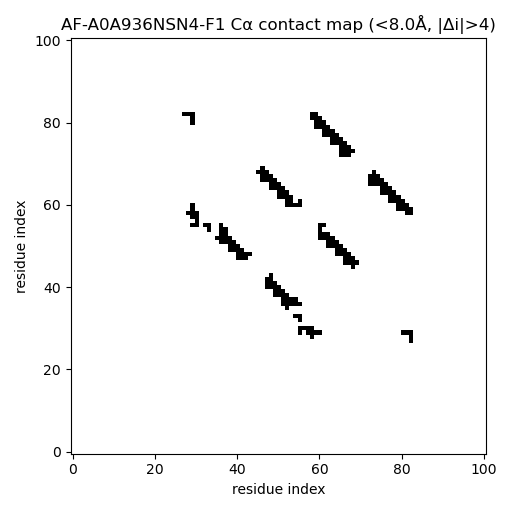 1
ATOM 776 C C . HIS A 1 101 ? -38.071 1.367 -9.424 1.00 48.19 101 HIS A C 1
ATOM 778 O O . HIS A 1 101 ? -38.457 1.723 -10.560 1.00 48.19 101 HIS A O 1
#

Secondary structure (DSSP, 8-state):
----SSSSSHHHHSSSS------------GGGGGGG-EEEEEEETTEEEEEEEPPPBTTEEEEEEEEEETTEEEEEEEEEEESS-----------------

Nearest PDB structures (foldseek):
  3bdr-assembly1_A-2  TM=7.626E-01  e=1.001E+00  Synechococcus elongatus
  5ezn-assembly1_A  TM=6.703E-01  e=2.283E+00  Plasmodium falciparum 3D7
  7pi2-assembly1_A  TM=6.349E-01  e=1.344E+00  Plasmodium falciparum 3D7
  2np1-assembly2_B  TM=5.067E-01  e=6.993E+00  Rhodnius prolixus

Solvent-accessible surface area (backbone atoms only — not comparable to full-atom values): 6629 Å² total; per-residue (Å²): 140,80,95,82,78,88,75,70,69,69,70,63,61,68,66,73,73,69,81,78,68,89,64,72,74,71,81,77,57,41,58,76,50,46,84,63,40,45,77,47,75,50,79,55,99,78,23,47,33,40,38,40,30,46,66,48,53,83,58,33,29,47,35,36,42,38,33,31,39,92,91,39,86,70,49,71,50,76,50,75,46,56,83,65,95,69,86,80,77,81,67,82,71,79,85,74,82,81,77,83,128

Foldseek 3Di:
DDPDDPPPPPVVVVVVPPPPDPPVPPQDAPQVVQVVADWDWDDDPQWIKIKHWHGDDDQKIKMKIWTAHPNHTDDMDIDMGGSDDDDPPPPPPPPDPPPPD

Sequence (101 aa):
MNHSKSTTLILGLLILTGLESAMAQSGGSVSDLGWMAGTWTCEKWGGEMKEIWAAPSGNTMIGMFSHVKAGEPGFYEFYDHRKEPRRIEVLPASFRSEIDH

Radius of gyration: 28.05 Å; Cα contacts (8 Å, |Δi|>4): 113; chains: 1; bounding box: 113×22×34 Å